Protein AF-A0A2N6PV80-F1 (afdb_monomer_lite)

Foldseek 3Di:
DPPQFDDQPDCDCQDPVRRHQNNPRHNNVVLVVCVVVVNNVPRDDDDDDDQDPVSVVVVVVVVPDD

Structure (mmCIF, N/CA/C/O backbone):
data_AF-A0A2N6PV80-F1
#
_entry.id   AF-A0A2N6PV80-F1
#
loop_
_atom_site.group_PDB
_atom_site.id
_atom_site.type_symbol
_atom_site.label_atom_id
_atom_site.label_alt_id
_atom_site.label_comp_id
_atom_site.label_asym_id
_atom_site.label_entity_id
_atom_site.label_seq_id
_atom_site.pdbx_PDB_ins_code
_atom_site.Cartn_x
_atom_site.Cartn_y
_atom_site.Cartn_z
_atom_site.occupancy
_atom_site.B_iso_or_equiv
_atom_site.auth_seq_id
_atom_site.auth_comp_id
_atom_site.auth_asym_id
_atom_site.auth_atom_id
_atom_site.pdbx_PDB_model_num
ATOM 1 N N . MET A 1 1 ? -15.472 -11.819 -8.515 1.00 38.84 1 MET A N 1
ATOM 2 C CA . MET A 1 1 ? -14.445 -10.830 -8.901 1.00 38.84 1 MET A CA 1
ATOM 3 C C . MET A 1 1 ? -14.214 -9.919 -7.710 1.00 38.84 1 MET A C 1
ATOM 5 O O . MET A 1 1 ? -15.142 -9.222 -7.327 1.00 38.84 1 MET A O 1
ATOM 9 N N . GLY A 1 2 ? -13.054 -10.012 -7.055 1.00 41.06 2 GLY A N 1
ATOM 10 C CA . GLY A 1 2 ? -12.694 -9.084 -5.981 1.00 41.06 2 GLY A CA 1
ATOM 11 C C . GLY A 1 2 ? -12.354 -7.744 -6.615 1.00 41.06 2 GLY A C 1
ATOM 12 O O . GLY A 1 2 ? -11.452 -7.686 -7.445 1.00 41.06 2 GLY A O 1
ATOM 13 N N . ALA A 1 3 ? -13.128 -6.708 -6.312 1.00 51.72 3 ALA A N 1
ATOM 14 C CA . ALA A 1 3 ? -12.823 -5.363 -6.768 1.00 51.72 3 ALA A CA 1
ATOM 15 C C . ALA A 1 3 ? -11.592 -4.883 -5.990 1.00 51.72 3 ALA A C 1
ATOM 17 O O . ALA A 1 3 ? -11.722 -4.450 -4.847 1.00 51.72 3 ALA A O 1
ATOM 18 N N . GLY A 1 4 ? -10.403 -5.040 -6.581 1.00 54.44 4 GLY A N 1
ATOM 19 C CA . GLY A 1 4 ? -9.218 -4.308 -6.142 1.00 54.44 4 GLY A CA 1
ATOM 20 C C . GLY A 1 4 ? -9.588 -2.830 -6.106 1.00 54.44 4 GLY A C 1
ATOM 21 O O . GLY A 1 4 ? -10.189 -2.322 -7.058 1.00 54.44 4 GLY A O 1
ATOM 22 N N . GLY A 1 5 ? -9.379 -2.186 -4.959 1.00 60.25 5 GLY A N 1
ATOM 23 C CA . GLY A 1 5 ? -9.706 -0.774 -4.773 1.00 60.25 5 GLY A CA 1
ATOM 24 C C . GLY A 1 5 ? -8.975 0.112 -5.785 1.00 60.25 5 GLY A C 1
ATOM 25 O O . GLY A 1 5 ? -8.111 -0.339 -6.535 1.00 60.25 5 GLY A O 1
ATOM 26 N N . ALA A 1 6 ? -9.305 1.399 -5.815 1.00 74.56 6 ALA A N 1
ATOM 27 C CA . ALA A 1 6 ? -8.600 2.333 -6.682 1.00 74.56 6 ALA A CA 1
ATOM 28 C C . ALA A 1 6 ? -7.096 2.374 -6.341 1.00 74.56 6 ALA A C 1
ATOM 30 O O . ALA A 1 6 ? -6.694 2.209 -5.186 1.00 74.56 6 ALA A O 1
ATOM 31 N N . ALA A 1 7 ? -6.252 2.607 -7.345 1.00 73.38 7 ALA A N 1
ATOM 32 C CA . ALA A 1 7 ? -4.864 2.972 -7.091 1.00 73.38 7 ALA A CA 1
ATOM 33 C C . ALA A 1 7 ? -4.807 4.360 -6.432 1.00 73.38 7 ALA A C 1
ATOM 35 O O . ALA A 1 7 ? -5.631 5.230 -6.729 1.00 73.38 7 ALA A O 1
ATOM 36 N N . VAL A 1 8 ? -3.822 4.563 -5.558 1.00 72.94 8 VAL A N 1
ATOM 37 C CA . VAL A 1 8 ? -3.540 5.868 -4.946 1.00 72.94 8 VAL A CA 1
ATOM 38 C C . VAL A 1 8 ? -3.113 6.857 -6.038 1.00 72.94 8 VAL A C 1
ATOM 40 O O . VAL A 1 8 ? -2.325 6.499 -6.915 1.00 72.94 8 VAL A O 1
ATOM 43 N N . LYS A 1 9 ? -3.633 8.089 -5.994 1.00 78.94 9 LYS A N 1
ATOM 44 C CA . LYS A 1 9 ? -3.316 9.148 -6.972 1.00 78.94 9 LYS A CA 1
ATOM 45 C C . LYS A 1 9 ? -2.323 10.178 -6.441 1.00 78.94 9 LYS A C 1
ATOM 47 O O . LYS A 1 9 ? -1.596 10.767 -7.236 1.00 78.94 9 LYS A O 1
ATOM 52 N N . ASP A 1 10 ? -2.266 10.347 -5.123 1.00 78.44 10 ASP A N 1
ATOM 53 C CA . ASP A 1 10 ? -1.298 11.192 -4.430 1.00 78.44 10 ASP A CA 1
ATOM 54 C C . ASP A 1 10 ? -0.601 10.393 -3.318 1.00 78.44 10 ASP A C 1
ATOM 56 O O . ASP A 1 10 ? -1.234 9.711 -2.517 1.00 78.44 10 ASP A O 1
ATOM 60 N N . HIS A 1 11 ? 0.725 10.470 -3.254 1.00 79.06 11 HIS A N 1
ATOM 61 C CA . HIS A 1 11 ? 1.527 9.727 -2.283 1.00 79.06 11 HIS A CA 1
ATOM 62 C C . HIS A 1 11 ? 1.598 10.386 -0.892 1.00 79.06 11 HIS A C 1
ATOM 64 O O . HIS A 1 11 ? 2.331 9.903 -0.023 1.00 79.06 11 HIS A O 1
ATOM 70 N N . ALA A 1 12 ? 0.865 11.471 -0.638 1.00 83.62 12 ALA A N 1
ATOM 71 C CA . ALA A 1 12 ? 0.643 11.966 0.715 1.00 83.62 12 ALA A CA 1
ATOM 72 C C . ALA A 1 12 ? -0.171 10.958 1.552 1.00 83.62 12 ALA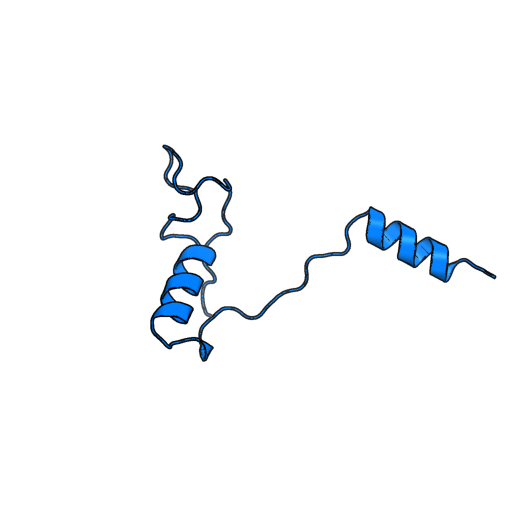 A C 1
ATOM 74 O O . ALA A 1 12 ? -0.958 10.157 1.048 1.00 83.62 12 ALA A O 1
ATOM 75 N N . VAL A 1 13 ? -0.007 11.008 2.877 1.00 80.62 13 VAL A N 1
ATOM 76 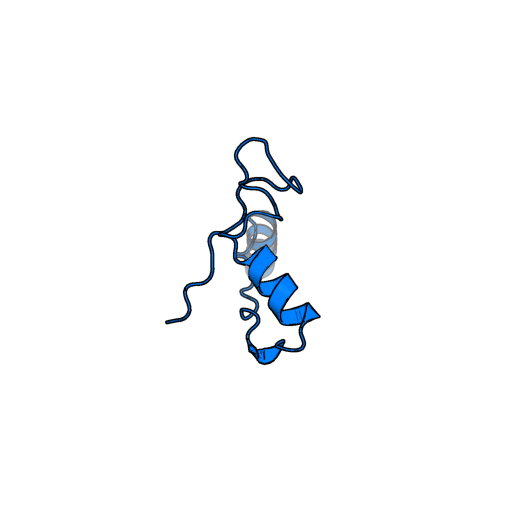C CA . VAL A 1 13 ? -0.783 10.161 3.806 1.00 80.62 13 VAL A CA 1
ATOM 77 C C . VAL A 1 13 ? -2.281 10.466 3.697 1.00 80.62 13 VAL A C 1
ATOM 79 O O . VAL A 1 13 ? -3.105 9.556 3.642 1.00 80.62 13 VAL A O 1
ATOM 82 N N . LEU A 1 14 ? -2.616 11.753 3.653 1.00 77.31 14 LEU A N 1
ATOM 83 C CA . LEU A 1 14 ? -3.960 12.285 3.493 1.00 77.31 14 LEU A CA 1
ATOM 84 C C . LEU A 1 14 ? -3.840 13.622 2.758 1.00 77.31 14 LEU A C 1
ATOM 86 O O . LEU A 1 14 ? -3.076 14.489 3.186 1.00 77.31 14 LEU A O 1
ATOM 90 N N . THR A 1 15 ? -4.581 13.777 1.671 1.00 82.12 15 THR A N 1
ATOM 91 C CA . THR A 1 15 ? -4.741 15.043 0.945 1.00 82.12 15 THR A CA 1
ATOM 92 C C . THR A 1 15 ? -6.004 15.761 1.426 1.00 82.12 15 THR A C 1
ATOM 94 O O . THR A 1 15 ? -6.814 15.184 2.159 1.00 82.12 15 THR A O 1
ATOM 97 N N . ALA A 1 16 ? -6.199 17.020 1.028 1.00 83.12 16 ALA A N 1
ATOM 98 C CA . ALA A 1 16 ? -7.433 17.745 1.342 1.00 83.12 16 ALA A CA 1
ATOM 99 C C . ALA A 1 16 ? -8.663 17.097 0.672 1.00 83.12 16 ALA A C 1
ATOM 101 O O . ALA A 1 16 ? -9.773 17.161 1.198 1.00 83.12 16 ALA A O 1
ATOM 102 N N . GLU A 1 17 ? -8.438 16.430 -0.455 1.00 81.56 17 GLU A N 1
ATOM 103 C CA . GLU A 1 17 ? -9.410 15.716 -1.276 1.00 81.56 17 GLU A CA 1
ATOM 104 C C . GLU A 1 17 ? -9.645 14.275 -0.793 1.00 81.56 17 GLU A C 1
ATOM 106 O O . GLU A 1 17 ? -10.613 13.634 -1.201 1.00 81.56 17 GLU A O 1
ATOM 111 N N . GLY A 1 18 ? -8.801 13.779 0.117 1.00 77.31 18 GLY A N 1
ATOM 112 C CA . GLY A 1 18 ? -8.923 12.458 0.723 1.00 77.31 18 GLY A CA 1
ATOM 113 C C . GLY A 1 18 ? -8.406 11.299 -0.132 1.00 77.31 18 GLY A C 1
ATOM 114 O O . GLY A 1 18 ? -8.708 10.163 0.210 1.00 77.31 18 GLY A O 1
ATOM 115 N N . ASP A 1 19 ? -7.628 11.558 -1.186 1.00 78.75 19 ASP A N 1
ATOM 116 C CA . ASP A 1 19 ? -7.127 10.596 -2.189 1.00 78.75 19 ASP A CA 1
ATOM 117 C C . ASP A 1 19 ? -5.655 10.154 -1.990 1.00 78.75 19 ASP A C 1
ATOM 119 O O . ASP A 1 19 ? -4.966 9.748 -2.933 1.00 78.75 19 ASP A O 1
ATOM 123 N N . GLY A 1 20 ? -5.191 10.200 -0.735 1.00 78.06 20 GLY A N 1
ATOM 124 C CA . GLY A 1 20 ? -3.874 9.718 -0.298 1.00 78.06 20 GLY A CA 1
ATOM 125 C C . GLY A 1 20 ? -3.850 8.246 0.145 1.00 78.06 20 GLY A C 1
ATOM 126 O O . GLY A 1 20 ? -4.807 7.496 -0.037 1.00 78.06 20 GLY A O 1
ATOM 127 N N . TYR A 1 21 ? -2.778 7.815 0.816 1.00 80.44 21 TYR A N 1
ATOM 128 C CA . TYR A 1 21 ? -2.647 6.431 1.313 1.00 80.44 21 TYR A CA 1
ATOM 129 C C . TYR A 1 21 ? -3.726 5.997 2.320 1.00 80.44 21 TYR A C 1
ATOM 131 O O . TYR A 1 21 ? -3.955 4.798 2.484 1.00 80.44 21 TYR A O 1
ATOM 139 N N . LEU A 1 22 ? -4.365 6.941 3.019 1.00 83.81 22 LEU A N 1
ATOM 140 C CA . LEU A 1 22 ? -5.484 6.671 3.931 1.00 83.81 22 LEU A CA 1
ATOM 141 C C . LEU A 1 22 ? -6.865 6.787 3.266 1.00 83.81 22 LEU A C 1
ATOM 143 O O . LEU A 1 22 ? -7.882 6.729 3.965 1.00 83.81 22 LEU A O 1
ATOM 147 N N . ASP A 1 23 ? -6.928 6.909 1.940 1.00 84.38 23 ASP A N 1
ATOM 148 C CA . ASP A 1 23 ? -8.185 6.790 1.212 1.00 84.38 23 ASP A CA 1
ATOM 149 C C . ASP A 1 23 ? -8.748 5.368 1.369 1.00 84.38 23 ASP A C 1
ATOM 151 O O . ASP A 1 23 ? -8.146 4.369 0.962 1.00 84.38 23 ASP A O 1
ATOM 155 N N . ARG A 1 24 ? -9.953 5.281 1.941 1.00 81.62 24 ARG A N 1
ATOM 156 C CA . ARG A 1 24 ? -10.689 4.026 2.160 1.00 81.62 24 ARG A CA 1
ATOM 157 C C . ARG A 1 24 ? -11.107 3.342 0.863 1.00 81.62 24 ARG A C 1
ATOM 159 O O . ARG A 1 24 ? -11.431 2.157 0.897 1.00 81.62 24 ARG A O 1
ATOM 166 N N . GLY A 1 25 ? -11.123 4.071 -0.249 1.00 83.12 25 GLY A N 1
ATOM 167 C CA . GLY A 1 25 ? -11.371 3.542 -1.582 1.00 83.12 25 GLY A CA 1
ATOM 168 C C . GLY A 1 25 ? -10.162 2.852 -2.211 1.00 83.12 25 GLY A C 1
ATOM 169 O O . GLY A 1 25 ? -10.326 2.242 -3.270 1.00 83.12 25 GLY A O 1
ATOM 170 N N . THR A 1 26 ? -8.973 2.920 -1.597 1.00 84.50 26 THR A N 1
ATOM 171 C CA . THR A 1 26 ? -7.745 2.405 -2.216 1.00 84.50 26 THR A CA 1
ATOM 172 C C . THR A 1 26 ? -7.422 0.963 -1.855 1.00 84.50 26 THR A C 1
ATOM 174 O O . THR A 1 26 ? -7.635 0.498 -0.731 1.00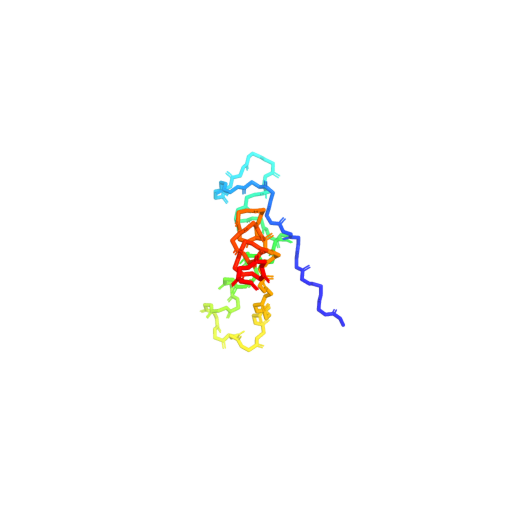 84.50 26 THR A O 1
ATOM 177 N N . GLU A 1 27 ? -6.831 0.252 -2.816 1.00 87.50 27 GLU A N 1
ATOM 178 C CA . GLU A 1 27 ? -6.310 -1.098 -2.589 1.00 87.50 27 GLU A CA 1
ATOM 179 C C . GLU A 1 27 ? -5.204 -1.103 -1.521 1.00 87.50 27 GLU A C 1
ATOM 181 O O . GLU A 1 27 ? -5.114 -2.034 -0.722 1.00 87.50 27 GLU A O 1
ATOM 186 N N . SER A 1 28 ? -4.403 -0.036 -1.446 1.00 86.25 28 SER A N 1
ATOM 187 C CA . SER A 1 28 ? -3.312 0.092 -0.479 1.00 86.25 28 SER A CA 1
ATOM 188 C C . SER A 1 28 ? -3.807 0.030 0.966 1.00 86.25 28 SER A C 1
ATOM 190 O O . SER A 1 28 ? -3.318 -0.798 1.738 1.00 86.25 28 SER A O 1
ATOM 192 N N . LEU A 1 29 ? -4.801 0.846 1.338 1.00 88.88 29 LEU A N 1
ATOM 193 C CA . LEU A 1 29 ? -5.327 0.827 2.705 1.00 88.88 29 LEU A CA 1
ATOM 194 C C . LEU A 1 29 ? -6.037 -0.496 3.020 1.00 88.88 29 LEU A C 1
ATOM 196 O O . LEU A 1 29 ? -5.913 -1.022 4.130 1.00 88.88 29 LEU A O 1
ATOM 200 N N . TYR A 1 30 ? -6.741 -1.061 2.037 1.00 91.50 30 TYR A N 1
ATOM 201 C CA . TYR A 1 30 ? -7.404 -2.356 2.174 1.00 91.50 30 TYR A CA 1
ATOM 202 C C . TYR A 1 30 ? -6.403 -3.488 2.450 1.00 91.50 30 TYR A C 1
ATOM 204 O O . TYR A 1 30 ? -6.577 -4.255 3.399 1.00 91.50 30 TYR A O 1
ATOM 212 N N . ASN A 1 31 ? -5.312 -3.554 1.686 1.00 91.38 31 ASN A N 1
ATOM 213 C CA . ASN A 1 31 ? -4.259 -4.551 1.863 1.00 91.38 31 ASN A CA 1
ATOM 214 C C . ASN A 1 31 ? -3.533 -4.403 3.205 1.00 91.38 31 ASN A C 1
ATOM 216 O O . ASN A 1 31 ? -3.239 -5.412 3.847 1.00 91.38 31 ASN A O 1
ATOM 220 N N . VAL A 1 32 ? -3.292 -3.172 3.674 1.00 92.69 32 VAL A N 1
ATOM 221 C CA . VAL A 1 32 ? -2.730 -2.926 5.015 1.00 92.69 32 VAL A CA 1
ATOM 222 C C . VAL A 1 32 ? -3.650 -3.490 6.098 1.00 92.69 32 VAL A C 1
ATOM 224 O O . VAL A 1 32 ? -3.181 -4.186 7.001 1.00 92.69 32 VAL A O 1
ATOM 227 N N . ALA A 1 33 ? -4.960 -3.246 6.006 1.00 93.25 33 ALA A N 1
ATOM 228 C CA . ALA A 1 33 ? -5.928 -3.791 6.955 1.00 93.25 33 ALA A CA 1
ATOM 229 C C . ALA A 1 33 ? -5.946 -5.329 6.936 1.00 93.25 33 ALA A C 1
ATOM 231 O O . ALA A 1 33 ? -5.919 -5.959 7.993 1.00 93.25 33 ALA A O 1
ATOM 232 N N . LEU A 1 34 ? -5.939 -5.954 5.756 1.00 95.19 34 LEU A N 1
ATOM 233 C CA . LEU A 1 34 ? -5.898 -7.415 5.637 1.00 95.19 34 LEU A CA 1
ATOM 234 C C . LEU A 1 34 ? -4.620 -8.012 6.240 1.00 95.19 34 LEU A C 1
ATOM 236 O O . LEU A 1 34 ? -4.697 -8.923 7.065 1.00 95.19 34 LEU A O 1
ATOM 240 N N . ALA A 1 35 ? -3.454 -7.462 5.892 1.00 94.62 35 ALA A N 1
ATOM 241 C CA . ALA A 1 35 ? -2.162 -7.940 6.380 1.00 94.62 35 ALA A CA 1
ATOM 242 C C . ALA A 1 35 ? -2.041 -7.835 7.909 1.00 94.62 35 ALA A C 1
ATOM 244 O O . ALA A 1 35 ? -1.545 -8.750 8.564 1.00 94.62 35 ALA A O 1
ATOM 245 N N . THR A 1 36 ? -2.529 -6.739 8.492 1.00 95.81 36 THR A N 1
ATOM 246 C CA . THR A 1 36 ? -2.419 -6.475 9.938 1.00 95.81 36 THR A CA 1
ATOM 247 C C . THR A 1 36 ? -3.484 -7.177 10.780 1.00 95.81 36 THR A C 1
ATOM 249 O O . THR A 1 36 ? -3.307 -7.313 11.988 1.00 95.81 36 THR A O 1
ATOM 252 N N . THR A 1 37 ? -4.562 -7.673 10.165 1.00 96.81 37 THR A N 1
ATOM 253 C CA . THR A 1 37 ? -5.635 -8.426 10.846 1.00 96.81 37 THR A CA 1
ATOM 254 C C . THR A 1 37 ? -5.536 -9.942 10.656 1.00 96.81 37 THR A C 1
ATOM 256 O O . THR A 1 37 ? -6.456 -10.668 11.026 1.00 96.81 37 THR A O 1
ATOM 259 N N . GLY A 1 38 ? -4.421 -10.435 10.105 1.00 95.50 38 GLY A N 1
ATOM 260 C CA . GLY A 1 38 ? -4.166 -11.869 9.936 1.00 95.50 38 GLY A CA 1
ATOM 261 C C . GLY A 1 38 ? -4.864 -12.504 8.731 1.00 95.50 38 GLY A C 1
ATOM 262 O O . GLY A 1 38 ? -4.945 -13.723 8.668 1.00 95.50 38 GLY A O 1
ATOM 263 N N . GLN A 1 39 ? -5.342 -11.694 7.784 1.00 96.56 39 GLN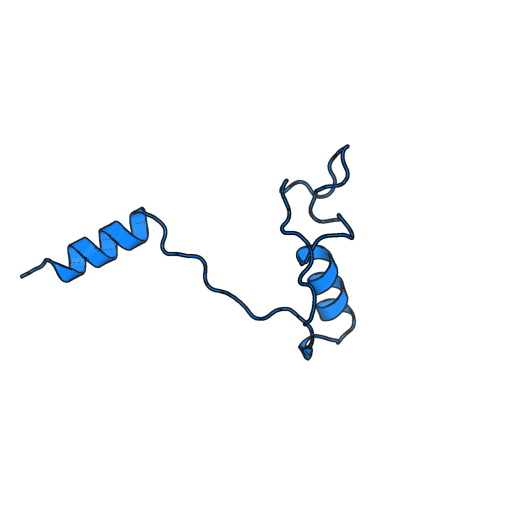 A N 1
ATOM 264 C CA . GLN A 1 39 ? -6.017 -12.124 6.552 1.00 96.56 39 GLN A CA 1
ATOM 265 C C . GLN A 1 39 ? -5.078 -12.016 5.341 1.00 96.56 39 GLN A C 1
ATOM 267 O O . GLN A 1 39 ? -5.452 -11.521 4.274 1.00 96.56 39 GLN A O 1
ATOM 272 N N . GLY A 1 40 ? -3.813 -12.405 5.526 1.00 93.00 40 GLY A N 1
ATOM 273 C CA . GLY A 1 40 ? -2.756 -12.246 4.524 1.00 93.00 40 GLY A CA 1
ATOM 274 C C . GLY A 1 40 ? -3.052 -12.969 3.206 1.00 93.00 40 GLY A C 1
ATOM 275 O O . GLY A 1 40 ? -2.664 -12.496 2.145 1.00 93.00 40 GLY A O 1
ATOM 276 N N . GLU A 1 41 ? -3.808 -14.063 3.252 1.00 95.00 41 GLU A N 1
ATOM 277 C CA . GLU A 1 41 ? -4.265 -14.831 2.089 1.00 95.00 41 GLU A CA 1
ATOM 278 C C . GLU A 1 41 ? -5.229 -14.063 1.175 1.00 95.00 41 GLU A C 1
ATOM 280 O O . GLU A 1 41 ? -5.460 -14.472 0.039 1.00 95.00 41 GLU A O 1
ATOM 285 N N . ARG A 1 42 ? -5.803 -12.959 1.665 1.00 93.50 42 ARG A N 1
ATOM 286 C CA . ARG A 1 42 ? -6.723 -12.094 0.917 1.00 93.50 42 ARG A CA 1
ATOM 287 C C . ARG A 1 42 ? -6.047 -10.858 0.327 1.00 93.50 42 ARG A C 1
ATOM 289 O O . ARG A 1 42 ? -6.710 -10.123 -0.404 1.00 93.50 42 ARG A O 1
ATOM 296 N N . VAL A 1 43 ? -4.784 -10.599 0.672 1.00 93.94 43 VAL A N 1
ATOM 297 C CA . VAL A 1 43 ? -4.000 -9.488 0.110 1.00 93.94 43 VAL A CA 1
ATOM 298 C C . VAL A 1 43 ? -3.864 -9.697 -1.397 1.00 93.94 43 VAL A C 1
ATOM 300 O O . VAL A 1 43 ? -3.688 -10.831 -1.850 1.00 93.94 43 VAL A O 1
ATOM 303 N N . SER A 1 44 ? -3.977 -8.621 -2.182 1.00 91.81 44 SER A N 1
ATOM 304 C CA . SER A 1 44 ? -3.831 -8.728 -3.636 1.00 91.81 44 SER A CA 1
ATOM 305 C C . SER A 1 44 ? -2.469 -9.324 -4.016 1.00 91.81 44 SER A C 1
ATOM 307 O O . SER A 1 44 ? -1.447 -9.103 -3.363 1.00 91.81 44 SER A O 1
ATOM 309 N N . ALA A 1 45 ? -2.464 -10.138 -5.073 1.00 92.56 45 ALA A N 1
ATOM 310 C CA . ALA A 1 45 ? -1.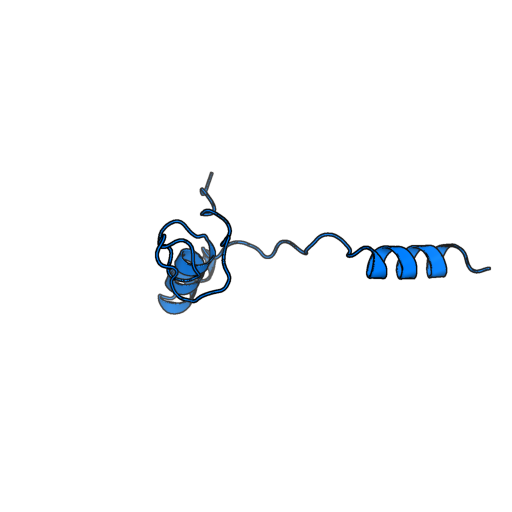236 -10.731 -5.578 1.00 92.56 45 ALA A CA 1
ATOM 311 C C . ALA A 1 45 ? -0.325 -9.642 -6.162 1.00 92.56 45 ALA A C 1
ATOM 313 O O . ALA A 1 45 ? -0.797 -8.707 -6.808 1.00 92.56 45 ALA A O 1
ATOM 314 N N . TYR A 1 46 ? 0.987 -9.795 -5.978 1.00 88.12 46 TYR A N 1
ATOM 315 C CA . TYR A 1 46 ? 1.956 -8.904 -6.602 1.00 88.12 46 TYR A CA 1
ATOM 316 C C . TYR A 1 46 ? 1.858 -8.985 -8.128 1.00 88.12 46 TYR A C 1
ATOM 318 O O . TYR A 1 46 ? 2.010 -10.060 -8.713 1.00 88.12 46 TYR A O 1
ATOM 326 N N . VAL A 1 47 ? 1.652 -7.832 -8.759 1.00 87.56 47 VAL A N 1
ATOM 327 C CA . VAL A 1 47 ? 1.773 -7.661 -10.205 1.00 87.56 47 VAL A CA 1
ATOM 328 C C . VAL A 1 47 ? 3.070 -6.894 -10.458 1.00 87.56 47 VAL A C 1
ATOM 330 O O . VAL A 1 47 ? 3.189 -5.756 -9.994 1.00 87.56 47 VAL A O 1
ATOM 333 N N . PRO A 1 48 ? 4.065 -7.494 -11.136 1.00 86.44 48 PRO A N 1
ATOM 334 C CA . PRO A 1 48 ? 5.283 -6.779 -11.465 1.00 86.44 48 PRO A CA 1
ATOM 335 C C . PRO A 1 48 ? 4.959 -5.580 -12.361 1.00 86.44 48 PRO A C 1
ATOM 337 O O . PRO A 1 48 ? 4.133 -5.709 -13.268 1.00 86.44 48 PRO A O 1
ATOM 340 N N . PRO A 1 49 ? 5.583 -4.416 -12.114 1.00 85.12 49 PRO A N 1
ATOM 341 C CA . PRO A 1 49 ? 5.422 -3.272 -12.992 1.00 85.12 49 PRO A CA 1
ATOM 342 C C . PRO A 1 49 ? 5.960 -3.609 -14.383 1.00 85.12 49 PRO A C 1
ATOM 344 O O . PRO A 1 49 ? 6.869 -4.432 -14.532 1.00 85.12 49 PRO A O 1
ATOM 347 N N . GLU A 1 50 ? 5.411 -2.940 -15.395 1.00 89.75 50 GLU A N 1
ATOM 348 C CA . GLU A 1 50 ? 5.992 -2.965 -16.733 1.00 89.75 50 GLU A CA 1
ATOM 349 C C . GLU A 1 50 ? 7.449 -2.497 -16.683 1.00 89.75 50 GLU A C 1
ATOM 351 O O . GLU A 1 50 ? 7.861 -1.741 -15.792 1.00 89.75 50 GLU A O 1
ATOM 356 N N . ALA A 1 51 ? 8.245 -2.977 -17.638 1.00 91.12 51 ALA A N 1
ATOM 357 C CA . ALA A 1 51 ? 9.625 -2.552 -17.743 1.00 91.12 51 ALA A CA 1
ATOM 358 C C . ALA A 1 51 ? 9.667 -1.033 -17.928 1.00 91.12 51 ALA A C 1
ATOM 360 O O . ALA A 1 51 ? 8.989 -0.454 -18.773 1.00 91.12 51 ALA A O 1
ATOM 361 N N . THR A 1 52 ? 10.483 -0.370 -17.120 1.00 93.31 52 THR A N 1
ATOM 362 C CA . THR A 1 52 ? 10.754 1.048 -17.339 1.00 93.31 52 THR A CA 1
ATOM 363 C C . THR A 1 52 ? 11.492 1.224 -18.672 1.00 93.31 52 THR A C 1
ATOM 365 O O . THR A 1 52 ? 12.251 0.333 -19.063 1.00 93.31 52 THR A O 1
ATOM 368 N N . PRO A 1 53 ? 11.399 2.395 -19.328 1.00 93.19 53 PRO A N 1
ATOM 369 C CA . PRO A 1 53 ? 12.131 2.649 -20.572 1.00 93.19 53 PRO A CA 1
ATOM 370 C C . PRO A 1 53 ? 13.641 2.384 -20.465 1.00 93.19 53 PRO A C 1
ATOM 372 O O . PRO A 1 53 ? 14.281 1.934 -21.412 1.00 93.19 53 PRO A O 1
ATOM 375 N N . PHE A 1 54 ? 14.226 2.621 -19.286 1.00 90.62 54 PHE A N 1
ATOM 376 C CA . PHE A 1 54 ? 15.626 2.298 -19.022 1.00 90.62 54 PHE A CA 1
ATOM 377 C C . PHE A 1 54 ? 15.883 0.784 -18.986 1.00 90.62 54 PHE A C 1
ATOM 379 O O . PHE A 1 54 ? 16.856 0.310 -19.571 1.00 90.62 54 PHE A O 1
ATOM 386 N N . GLN A 1 55 ? 15.008 0.013 -18.337 1.00 92.25 55 GLN A N 1
ATOM 387 C CA . GLN A 1 55 ? 15.105 -1.449 -18.303 1.00 92.25 55 GLN A CA 1
ATOM 388 C C . GLN A 1 55 ? 14.929 -2.052 -19.698 1.00 92.25 55 GLN A C 1
ATOM 390 O O . GLN A 1 55 ? 15.704 -2.930 -20.073 1.00 92.25 55 GLN A O 1
ATOM 395 N N . GLU A 1 56 ? 13.988 -1.542 -20.492 1.00 91.44 56 GLU A N 1
ATOM 396 C CA . GLU A 1 56 ? 13.822 -1.945 -21.892 1.00 91.44 56 GLU A CA 1
ATOM 397 C C . GLU A 1 56 ? 15.080 -1.655 -22.715 1.00 91.44 56 GLU A C 1
ATOM 399 O O . GLU A 1 56 ? 15.559 -2.524 -23.444 1.00 91.44 56 GLU A O 1
ATOM 404 N N . ALA A 1 57 ? 15.669 -0.464 -22.565 1.00 89.69 57 ALA A N 1
ATOM 405 C CA . ALA A 1 57 ? 16.901 -0.098 -23.259 1.00 89.69 57 ALA A CA 1
ATOM 406 C C . ALA A 1 57 ? 18.069 -1.035 -22.904 1.00 89.69 57 ALA A C 1
ATOM 408 O O . ALA A 1 57 ? 18.817 -1.445 -23.793 1.00 89.69 57 ALA A O 1
ATOM 409 N N . MET A 1 58 ? 18.208 -1.424 -21.632 1.00 92.12 58 MET A N 1
ATOM 410 C CA . MET A 1 58 ? 19.222 -2.395 -21.207 1.00 92.12 58 MET A CA 1
ATOM 411 C C . MET A 1 58 ? 18.978 -3.790 -21.792 1.00 92.12 58 MET A C 1
ATOM 413 O O . MET A 1 58 ? 19.920 -4.416 -22.277 1.00 92.12 58 MET A O 1
ATOM 417 N N . MET A 1 59 ? 17.734 -4.277 -21.773 1.00 88.44 59 MET A N 1
ATOM 418 C CA . MET A 1 59 ? 17.377 -5.588 -22.331 1.00 88.44 59 MET A CA 1
ATOM 419 C C . MET A 1 59 ? 17.615 -5.636 -23.842 1.00 88.44 59 MET A C 1
ATOM 421 O O . MET A 1 59 ? 18.215 -6.585 -24.340 1.00 88.44 59 MET A O 1
ATOM 425 N N . ASN A 1 60 ? 17.217 -4.585 -24.562 1.00 88.19 60 ASN A N 1
ATOM 426 C CA . ASN A 1 60 ? 17.421 -4.478 -26.003 1.00 88.19 60 ASN A CA 1
ATOM 427 C C . ASN A 1 60 ? 18.907 -4.355 -26.352 1.00 88.19 60 ASN A C 1
ATOM 429 O O . ASN A 1 60 ? 19.369 -5.047 -27.254 1.00 88.19 60 ASN A O 1
ATOM 433 N N . GLY A 1 61 ? 19.676 -3.542 -25.623 1.00 83.50 61 GLY A N 1
ATOM 434 C CA . GLY A 1 61 ? 21.126 -3.442 -25.815 1.00 83.50 61 GLY A CA 1
ATOM 435 C C . GLY A 1 61 ? 21.848 -4.773 -25.584 1.00 83.50 61 GLY A C 1
ATOM 436 O O . GLY A 1 61 ? 22.734 -5.127 -26.355 1.00 83.50 61 GLY A O 1
ATOM 437 N N . ALA A 1 62 ? 21.429 -5.545 -24.576 1.00 73.75 62 ALA A N 1
ATOM 438 C CA . ALA A 1 62 ? 21.960 -6.882 -24.312 1.00 73.75 62 ALA A CA 1
ATOM 439 C C . ALA A 1 62 ? 21.535 -7.919 -25.370 1.00 73.75 62 ALA A C 1
ATOM 441 O O . ALA A 1 62 ? 22.322 -8.795 -25.715 1.00 73.75 62 ALA A O 1
ATOM 442 N N . ALA A 1 63 ? 20.317 -7.816 -25.911 1.00 72.69 63 ALA A N 1
ATOM 443 C CA . ALA A 1 63 ? 19.811 -8.713 -26.951 1.00 72.69 63 ALA A CA 1
ATOM 444 C C . ALA A 1 63 ? 20.441 -8.473 -28.338 1.00 72.69 63 ALA A C 1
ATOM 446 O O . ALA A 1 63 ? 20.419 -9.372 -29.174 1.00 72.69 63 ALA A O 1
ATOM 447 N N . HIS A 1 64 ? 21.008 -7.287 -28.585 1.00 68.62 64 HIS A N 1
ATOM 448 C CA . HIS A 1 64 ? 21.616 -6.904 -29.868 1.00 68.62 64 HIS A CA 1
ATOM 449 C C . HIS A 1 64 ? 23.161 -6.941 -29.859 1.00 68.62 64 HIS A C 1
ATOM 451 O O . HIS A 1 64 ? 23.784 -6.326 -30.723 1.00 68.62 64 HIS A O 1
ATOM 457 N N . GLY A 1 65 ? 23.793 -7.645 -28.908 1.00 60.59 65 GLY A N 1
ATOM 458 C CA . GLY A 1 65 ? 25.255 -7.795 -28.833 1.00 60.59 65 GLY A CA 1
ATOM 459 C C . GLY A 1 65 ? 25.743 -9.247 -28.918 1.00 60.59 65 GLY A C 1
ATOM 460 O O . GLY A 1 65 ? 25.893 -9.887 -27.881 1.00 60.59 65 GLY A O 1
ATOM 461 N N . TYR A 1 66 ? 25.913 -9.796 -30.129 1.00 52.50 66 TYR A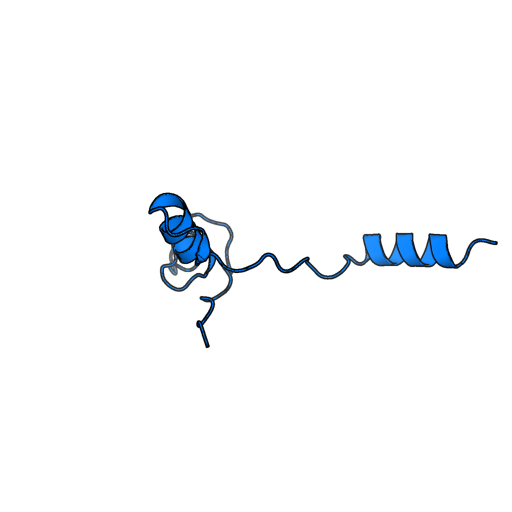 N 1
ATOM 462 C CA . TYR A 1 66 ? 27.150 -9.929 -30.936 1.00 52.50 66 TYR A CA 1
ATOM 463 C C . TYR A 1 66 ? 26.755 -10.306 -32.370 1.00 52.50 66 TYR A C 1
ATOM 465 O O . TYR A 1 66 ? 25.862 -11.171 -32.519 1.00 52.50 66 TYR A O 1
#

Radius of gyration: 17.37 Å; chains: 1; bounding box: 42×33×42 Å

Secondary structure (DSSP, 8-state):
---PPBPPS--SSS-TTS-STT-TTBHHHHHHHHHHTT-GGGSPPP-PPPPPHHHHHHHHHHHT--

pLDDT: mean 82.56, std 12.97, range [38.84, 96.81]

Sequence (66 aa):
MGAGGAAVKDHAVLTAEGDGYLDRGTESLYNVALATTGQGERVSAYVPPEATPFQEAMMNGAAHGY